Protein AF-S6SJJ5-F1 (afdb_monomer_lite)

Secondary structure (DSSP, 8-state):
-----PPPP-----TT-EEEEEEE--TTS-EEEEEEE----

Sequence (41 aa):
NATVGAPLDLGDLKAGERYSVLLVPSATGPRLLSATDTLSN

pLDDT: mean 87.01, std 10.34, range [55.88, 94.81]

Radius of gyration: 13.77 Å; chains: 1; bounding box: 25×23×38 Å

Foldseek 3Di:
DDPDDDDDDPDDDDPPWDKDWDWDADPVGIDIDIDTDDDDD

Organism: NCBI:txid1194404

Structure (mmCIF, N/CA/C/O backbone):
data_AF-S6SJJ5-F1
#
_entry.id   AF-S6SJJ5-F1
#
loop_
_atom_site.group_PDB
_atom_site.id
_atom_site.type_symbol
_atom_site.label_atom_id
_atom_site.label_alt_id
_atom_site.label_comp_id
_atom_site.label_asym_id
_atom_site.label_entity_id
_atom_site.label_seq_id
_atom_site.pdbx_PDB_ins_code
_atom_site.Cartn_x
_atom_site.Cartn_y
_atom_site.Cartn_z
_atom_site.occupancy
_atom_site.B_iso_or_equiv
_atom_site.auth_seq_id
_atom_site.auth_comp_id
_atom_site.auth_asym_id
_atom_site.auth_atom_id
_atom_site.pdbx_PDB_model_num
ATOM 1 N N . ASN A 1 1 ? -11.242 -5.702 -24.069 1.00 55.88 1 ASN A N 1
ATOM 2 C CA . ASN A 1 1 ? -10.196 -6.236 -23.175 1.00 55.88 1 ASN A CA 1
ATOM 3 C C . ASN A 1 1 ? -9.346 -5.048 -22.755 1.00 55.88 1 ASN A C 1
ATOM 5 O O . ASN A 1 1 ? -8.784 -4.418 -23.640 1.00 55.88 1 ASN A O 1
ATOM 9 N N . ALA A 1 2 ? -9.397 -4.625 -21.491 1.00 64.56 2 ALA A N 1
ATOM 10 C CA . ALA A 1 2 ? -8.680 -3.429 -21.049 1.00 64.56 2 ALA A CA 1
ATOM 11 C C . ALA A 1 2 ? -7.239 -3.811 -20.693 1.00 64.56 2 ALA A C 1
ATOM 13 O O . ALA A 1 2 ? -7.032 -4.751 -19.930 1.00 64.56 2 ALA A O 1
ATOM 14 N N . THR A 1 3 ? -6.256 -3.102 -21.248 1.00 79.81 3 THR A N 1
ATOM 15 C CA . THR A 1 3 ? -4.835 -3.269 -20.912 1.00 79.81 3 THR A CA 1
ATOM 16 C C . THR A 1 3 ? -4.590 -2.721 -19.506 1.00 79.81 3 THR A C 1
ATOM 18 O O . THR A 1 3 ? -4.200 -1.568 -19.339 1.00 79.81 3 THR A O 1
ATOM 21 N N . VAL A 1 4 ? -4.902 -3.521 -18.487 1.00 84.25 4 VAL A N 1
ATOM 22 C CA . VAL A 1 4 ? -4.681 -3.177 -17.078 1.00 84.25 4 VAL A CA 1
ATOM 23 C C . VAL A 1 4 ? -3.336 -3.722 -16.600 1.00 84.25 4 VAL A C 1
ATOM 25 O O . VAL A 1 4 ? -2.872 -4.760 -17.072 1.00 84.25 4 VAL A O 1
ATOM 28 N N . GLY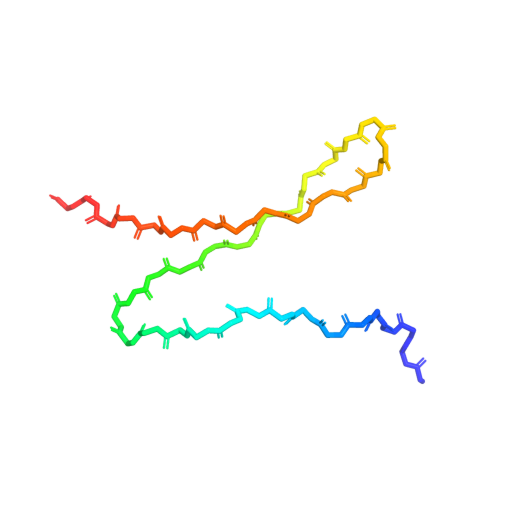 A 1 5 ? -2.694 -2.989 -15.688 1.00 84.50 5 GLY A N 1
ATOM 29 C CA . GLY A 1 5 ? -1.456 -3.416 -15.037 1.00 84.50 5 GLY A CA 1
ATOM 30 C C . GLY A 1 5 ? -1.680 -4.528 -14.008 1.00 84.50 5 GLY A C 1
ATOM 31 O O . GLY A 1 5 ? -2.805 -4.979 -13.787 1.00 84.50 5 GLY A O 1
ATOM 32 N N . ALA A 1 6 ? -0.593 -4.958 -13.363 1.00 89.38 6 ALA A N 1
ATOM 33 C CA . ALA A 1 6 ? -0.674 -5.900 -12.253 1.00 89.38 6 ALA A CA 1
ATOM 34 C C . ALA A 1 6 ? -1.481 -5.302 -11.078 1.00 89.38 6 ALA A C 1
ATOM 36 O O . ALA A 1 6 ? -1.428 -4.085 -10.867 1.00 89.38 6 ALA A O 1
ATOM 37 N N . PRO A 1 7 ? -2.209 -6.130 -10.308 1.00 89.44 7 PRO A N 1
ATOM 38 C CA . PRO A 1 7 ? -2.885 -5.683 -9.094 1.00 89.44 7 PRO A CA 1
ATOM 39 C C . PRO A 1 7 ? -1.913 -5.022 -8.111 1.00 89.44 7 PRO A C 1
ATOM 41 O O . PRO A 1 7 ? -0.783 -5.483 -7.945 1.00 89.44 7 PRO A O 1
ATOM 44 N N . LEU A 1 8 ? -2.368 -3.960 -7.444 1.00 90.00 8 LEU A N 1
ATOM 45 C CA . LEU A 1 8 ? -1.622 -3.340 -6.356 1.00 90.00 8 LEU A CA 1
ATOM 46 C C . LEU A 1 8 ? -1.864 -4.127 -5.068 1.00 90.00 8 LEU A C 1
ATOM 48 O O . LEU A 1 8 ? -3.001 -4.228 -4.612 1.00 90.00 8 LEU A O 1
ATOM 52 N N . ASP A 1 9 ? -0.791 -4.650 -4.489 1.00 91.75 9 ASP A N 1
ATOM 53 C CA . ASP A 1 9 ? -0.828 -5.233 -3.155 1.00 91.75 9 ASP A CA 1
ATOM 54 C C . ASP A 1 9 ? -0.861 -4.119 -2.099 1.00 91.75 9 ASP A C 1
ATOM 56 O O . ASP A 1 9 ? 0.012 -3.248 -2.069 1.00 91.75 9 ASP A O 1
ATOM 60 N N . LEU A 1 10 ? -1.896 -4.133 -1.260 1.00 91.00 10 LEU A N 1
ATOM 61 C CA . LEU A 1 10 ? -2.087 -3.180 -0.164 1.00 91.00 10 LEU A CA 1
ATOM 62 C C . LEU A 1 10 ? -1.667 -3.763 1.193 1.00 91.00 10 LEU A C 1
ATOM 64 O O . LEU A 1 10 ? -1.655 -3.029 2.180 1.00 91.00 10 LEU A O 1
ATOM 68 N N . GLY A 1 11 ? -1.326 -5.054 1.251 1.00 90.88 11 GLY A N 1
ATOM 69 C CA . GLY A 1 11 ? -1.098 -5.771 2.500 1.00 90.88 11 GLY A CA 1
ATOM 70 C C . GLY A 1 11 ? -2.347 -5.852 3.384 1.00 90.88 11 GLY A C 1
ATOM 71 O O . GLY A 1 11 ? -3.485 -5.792 2.910 1.00 90.88 11 GLY A O 1
ATOM 72 N N . ASP A 1 12 ? -2.126 -5.993 4.691 1.00 93.06 12 ASP A N 1
ATOM 73 C CA . ASP A 1 12 ? -3.193 -6.111 5.685 1.00 93.06 12 ASP A CA 1
ATOM 74 C C . ASP A 1 12 ? -3.739 -4.738 6.094 1.00 93.06 12 ASP A C 1
ATOM 76 O O . ASP A 1 12 ? -3.023 -3.901 6.647 1.00 93.06 12 ASP A O 1
ATOM 80 N N . LEU A 1 13 ? -5.039 -4.531 5.883 1.00 92.75 13 LEU A N 1
ATOM 81 C CA . LEU A 1 13 ? -5.741 -3.303 6.253 1.00 92.75 13 LEU A CA 1
ATOM 82 C C . LEU A 1 13 ? -6.596 -3.519 7.501 1.00 92.75 13 LEU A C 1
ATOM 84 O O . LEU A 1 13 ? -7.274 -4.540 7.643 1.00 92.75 13 LEU A O 1
ATOM 88 N N . LYS A 1 14 ? -6.609 -2.528 8.397 1.00 92.88 14 LYS A N 1
ATOM 89 C CA . LYS A 1 14 ? -7.369 -2.580 9.652 1.00 92.88 14 LYS A CA 1
ATOM 90 C C . LYS A 1 14 ? -8.606 -1.693 9.606 1.00 92.88 14 LYS A C 1
ATOM 92 O O . LYS A 1 14 ? -8.600 -0.599 9.045 1.00 92.88 14 LYS A O 1
ATOM 97 N N . ALA A 1 15 ? -9.678 -2.158 10.245 1.00 91.94 15 ALA A N 1
ATOM 98 C CA . ALA A 1 15 ? -10.903 -1.382 10.381 1.00 91.94 15 ALA A CA 1
ATOM 99 C C . ALA A 1 15 ? -10.650 -0.092 11.178 1.00 91.94 15 ALA A C 1
ATOM 101 O O . ALA A 1 15 ? -10.004 -0.115 12.223 1.00 91.94 15 ALA A O 1
ATOM 102 N N . GLY A 1 16 ? -11.188 1.025 10.688 1.00 90.25 16 GLY A N 1
ATOM 103 C CA . GLY A 1 16 ? -11.037 2.338 11.320 1.00 90.25 16 GLY A CA 1
ATOM 104 C C . GLY A 1 16 ? -9.745 3.083 10.967 1.00 90.25 16 GLY A C 1
ATOM 105 O O . GLY A 1 16 ? -9.659 4.273 11.260 1.00 90.25 16 GLY A O 1
ATOM 106 N N . GLU A 1 17 ? -8.778 2.444 10.300 1.00 91.75 17 GLU A N 1
ATOM 107 C CA . GLU A 1 17 ? -7.595 3.126 9.764 1.00 91.75 17 GLU A CA 1
ATOM 108 C C . GLU A 1 17 ? -7.879 3.710 8.370 1.00 91.75 17 GLU A C 1
ATOM 110 O O . GLU A 1 17 ? -8.718 3.210 7.614 1.00 91.75 17 GLU A O 1
ATOM 115 N N . ARG A 1 18 ? -7.189 4.805 8.028 1.00 92.44 18 ARG A N 1
ATOM 116 C CA . ARG A 1 18 ? -7.254 5.429 6.700 1.00 92.44 18 ARG A CA 1
ATOM 117 C C . ARG A 1 18 ? -5.899 5.296 6.023 1.00 92.44 18 ARG A C 1
ATOM 119 O O . ARG A 1 18 ? -4.879 5.683 6.590 1.00 92.44 18 ARG A O 1
ATOM 126 N N . TYR A 1 19 ? -5.917 4.771 4.804 1.00 93.06 19 TYR A N 1
AT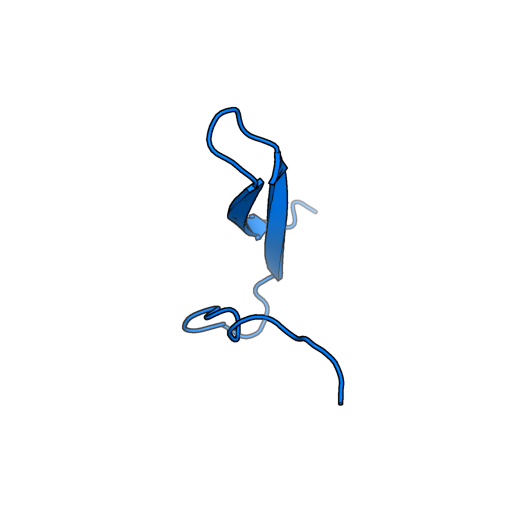OM 127 C CA . TYR A 1 19 ? -4.727 4.557 3.994 1.00 93.06 19 TYR A CA 1
ATOM 128 C C . TYR A 1 19 ? -4.852 5.325 2.683 1.00 93.06 19 TYR A C 1
ATOM 130 O O . TYR A 1 19 ? -5.918 5.342 2.065 1.00 93.06 19 TYR A O 1
ATOM 138 N N . SER A 1 20 ? -3.744 5.918 2.258 1.00 92.19 20 SER A N 1
ATOM 139 C CA . SER A 1 20 ? -3.628 6.699 1.033 1.00 92.19 20 SER A CA 1
ATOM 140 C C . SER A 1 20 ? -2.531 6.110 0.148 1.00 92.19 20 SER A C 1
ATOM 142 O O . SER A 1 20 ? -1.464 5.732 0.632 1.00 92.19 20 SER A O 1
ATOM 144 N N . VAL A 1 21 ? -2.785 6.042 -1.161 1.00 93.94 21 VAL A N 1
ATOM 145 C CA . VAL A 1 21 ? -1.796 5.643 -2.172 1.00 93.94 21 VAL A CA 1
ATOM 146 C C . VAL A 1 21 ? -1.559 6.819 -3.107 1.00 93.94 21 VAL A C 1
ATOM 148 O O . VAL A 1 21 ? -2.498 7.335 -3.712 1.00 93.94 21 VAL A O 1
ATOM 151 N N . LEU A 1 22 ? -0.303 7.239 -3.232 1.00 93.62 22 LEU A N 1
ATOM 152 C CA . LEU A 1 22 ? 0.094 8.376 -4.054 1.00 93.62 22 LEU A CA 1
ATOM 153 C C . LEU A 1 22 ? 0.979 7.908 -5.205 1.00 93.62 22 LEU A C 1
ATOM 155 O O . LEU A 1 22 ? 1.995 7.247 -4.996 1.00 93.62 22 LEU A O 1
ATOM 159 N N . LEU A 1 23 ? 0.612 8.306 -6.422 1.00 93.88 23 LEU A N 1
ATOM 160 C CA . LEU A 1 23 ? 1.459 8.162 -7.598 1.00 93.88 23 LEU A CA 1
ATOM 161 C C . LEU A 1 23 ? 2.273 9.441 -7.784 1.00 93.88 23 LEU A C 1
ATOM 163 O O . LEU A 1 23 ? 1.714 10.500 -8.065 1.00 93.88 23 LEU A O 1
ATOM 167 N N . VAL A 1 24 ? 3.592 9.338 -7.648 1.00 94.25 24 VAL A N 1
ATOM 168 C CA . VAL A 1 24 ? 4.498 10.487 -7.729 1.00 94.25 24 VAL A CA 1
ATOM 169 C C . VAL A 1 24 ? 5.462 10.309 -8.906 1.00 94.25 24 VAL A C 1
ATOM 171 O O . VAL A 1 24 ? 6.115 9.265 -9.010 1.00 94.25 24 VAL A O 1
ATOM 174 N N . PRO A 1 25 ? 5.590 11.299 -9.808 1.00 94.81 25 PRO A N 1
ATOM 175 C CA . PRO A 1 25 ? 6.625 11.290 -10.836 1.00 94.81 25 PRO A CA 1
ATOM 176 C C . PRO A 1 25 ? 8.031 11.282 -10.220 1.00 94.81 25 PRO A C 1
ATOM 178 O O . PRO A 1 25 ? 8.290 11.965 -9.233 1.00 94.81 25 PRO A O 1
ATOM 181 N N . SER A 1 26 ? 8.970 10.553 -10.823 1.00 94.12 26 SER A N 1
ATOM 182 C CA . SER A 1 26 ? 10.387 10.617 -10.451 1.00 94.12 26 SER A CA 1
ATOM 183 C C . SER A 1 26 ? 11.289 10.473 -11.676 1.00 94.12 26 SER A C 1
ATOM 185 O O . SER A 1 26 ? 10.851 9.997 -12.723 1.00 94.12 26 SER A O 1
ATOM 187 N N . ALA A 1 27 ? 12.570 10.827 -11.537 1.00 94.62 27 ALA A N 1
ATOM 188 C CA . ALA A 1 27 ? 13.556 10.744 -12.621 1.00 94.62 27 ALA A CA 1
ATOM 189 C C . ALA A 1 27 ? 13.763 9.321 -13.182 1.00 94.62 27 ALA A C 1
ATOM 191 O O . ALA A 1 27 ? 14.259 9.159 -14.289 1.00 94.62 27 ALA A O 1
ATOM 192 N N . THR A 1 28 ? 13.375 8.289 -12.428 1.00 93.75 28 THR A N 1
AT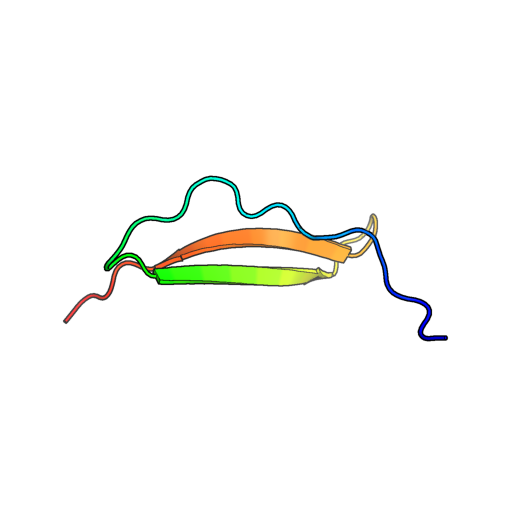OM 193 C CA . THR A 1 28 ? 13.504 6.867 -12.814 1.00 93.75 28 THR A CA 1
ATOM 194 C C . THR A 1 28 ? 12.162 6.235 -13.194 1.00 93.75 28 THR A C 1
ATOM 196 O O . THR A 1 28 ? 12.073 5.021 -13.342 1.00 93.75 28 THR A O 1
ATOM 199 N N . GLY A 1 29 ? 11.118 7.054 -13.348 1.00 91.25 29 GLY A N 1
ATOM 200 C CA . GLY A 1 29 ? 9.749 6.613 -13.604 1.00 91.25 29 GLY A CA 1
ATOM 201 C C . GLY A 1 29 ? 8.794 6.917 -12.444 1.00 91.25 29 GLY A C 1
ATOM 202 O O . GLY A 1 29 ? 9.218 7.408 -11.393 1.00 91.25 29 GLY A O 1
ATOM 203 N N . PRO A 1 30 ? 7.488 6.675 -12.628 1.00 92.81 30 PRO A N 1
ATOM 204 C CA . PRO A 1 30 ? 6.497 6.888 -11.582 1.00 92.81 30 PRO A CA 1
ATOM 205 C C . PRO A 1 30 ? 6.718 5.928 -10.407 1.00 92.81 30 PRO A C 1
ATOM 207 O O . PRO A 1 30 ? 7.069 4.764 -10.595 1.00 92.81 30 PRO A O 1
ATOM 210 N N . ARG A 1 31 ? 6.500 6.418 -9.187 1.00 92.31 31 ARG A N 1
ATOM 211 C CA . ARG A 1 31 ? 6.613 5.641 -7.948 1.00 92.31 31 ARG A CA 1
ATOM 212 C C . ARG A 1 31 ? 5.289 5.666 -7.203 1.00 92.31 31 ARG A C 1
ATOM 214 O O . ARG A 1 31 ? 4.638 6.706 -7.145 1.00 92.31 31 ARG A O 1
ATOM 221 N N . LEU A 1 32 ? 4.922 4.527 -6.630 1.00 92.75 32 LEU A N 1
ATOM 222 C CA . LEU A 1 32 ? 3.805 4.427 -5.699 1.00 92.75 32 LEU A CA 1
ATOM 223 C C . LEU A 1 32 ? 4.328 4.584 -4.275 1.00 92.75 32 LEU A C 1
ATOM 225 O O . LEU A 1 32 ? 5.315 3.949 -3.902 1.00 92.75 32 LEU A O 1
ATOM 229 N N . LEU A 1 33 ? 3.668 5.437 -3.504 1.00 91.81 33 LEU A N 1
ATOM 230 C CA . LEU A 1 33 ? 3.910 5.635 -2.082 1.00 91.81 33 LEU A CA 1
ATOM 231 C C . LEU A 1 33 ? 2.641 5.265 -1.318 1.00 91.81 33 LEU A C 1
ATOM 233 O O . LEU A 1 33 ? 1.547 5.646 -1.734 1.00 91.81 33 LEU A O 1
ATOM 237 N N . SER A 1 34 ? 2.803 4.577 -0.195 1.00 91.56 34 SER A N 1
ATOM 238 C CA . SER A 1 34 ? 1.715 4.271 0.733 1.00 91.56 34 SER A CA 1
ATOM 239 C C . SER A 1 34 ? 1.855 5.144 1.976 1.00 91.56 34 SER A C 1
ATOM 241 O O . SER A 1 34 ? 2.961 5.310 2.492 1.00 91.56 34 SER A O 1
ATOM 243 N N . ALA A 1 35 ? 0.746 5.698 2.454 1.00 86.12 35 ALA A N 1
ATOM 244 C CA . ALA A 1 35 ? 0.689 6.517 3.659 1.00 86.12 35 ALA A CA 1
ATOM 245 C C . ALA A 1 35 ? -0.482 6.088 4.550 1.00 86.12 35 ALA A C 1
ATOM 247 O O . ALA A 1 35 ? -1.534 5.683 4.054 1.00 86.12 35 ALA A O 1
ATOM 248 N N . THR A 1 36 ? -0.297 6.206 5.864 1.00 86.25 36 THR A N 1
ATOM 249 C CA . THR A 1 36 ? -1.367 6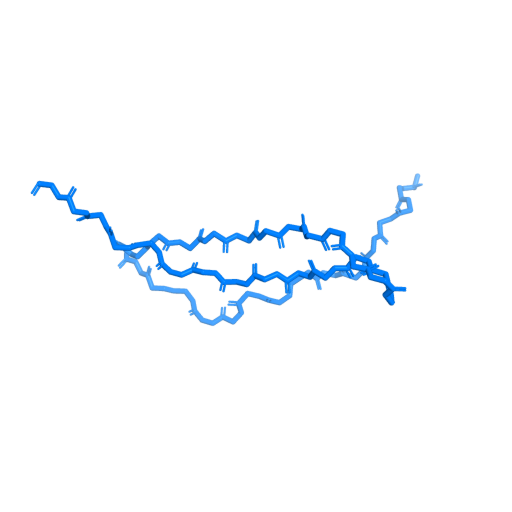.057 6.856 1.00 86.25 36 THR A CA 1
ATOM 250 C C . THR A 1 36 ? -1.707 7.440 7.383 1.00 86.25 36 THR A C 1
ATOM 252 O O . THR A 1 36 ? -0.838 8.128 7.918 1.00 86.25 36 THR A O 1
ATOM 255 N N . ASP A 1 37 ? -2.962 7.849 7.226 1.00 82.69 37 ASP A N 1
ATOM 256 C CA . ASP A 1 37 ? -3.414 9.169 7.652 1.00 82.69 37 ASP A CA 1
ATOM 257 C C . ASP A 1 37 ? -3.895 9.118 9.103 1.00 82.69 37 ASP A C 1
ATOM 259 O O . ASP A 1 37 ? -4.857 8.423 9.441 1.00 82.69 37 ASP A O 1
ATOM 263 N N . THR A 1 38 ? -3.259 9.901 9.973 1.00 76.31 38 THR A N 1
ATOM 264 C CA . THR A 1 38 ? -3.787 10.185 11.310 1.00 76.31 38 THR A CA 1
ATOM 265 C C . THR A 1 38 ? -4.739 11.368 11.221 1.00 76.31 38 THR A C 1
ATOM 267 O O . THR A 1 38 ? -4.313 12.497 10.974 1.00 76.31 38 THR A O 1
ATOM 270 N N . LEU A 1 39 ? -6.035 11.120 11.420 1.00 67.94 39 LEU A N 1
ATOM 271 C CA . LEU A 1 39 ? -7.026 12.186 11.525 1.00 67.94 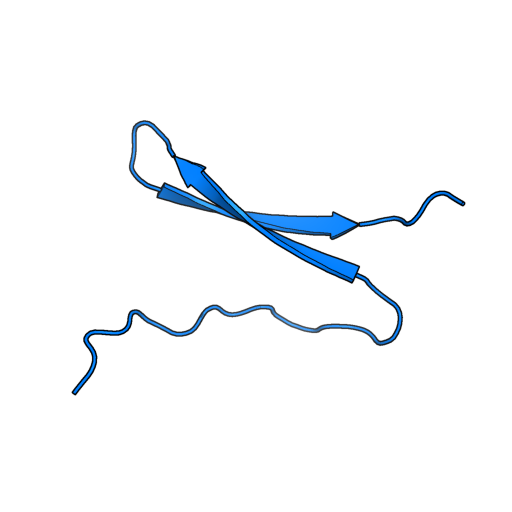39 LEU A CA 1
ATOM 272 C C . LEU A 1 39 ? -6.793 12.966 12.830 1.00 67.94 39 LEU A C 1
ATOM 274 O O . LEU A 1 39 ? -7.175 12.505 13.903 1.00 67.94 39 LEU A O 1
ATOM 278 N N . SER A 1 40 ? -6.168 14.137 12.738 1.00 64.56 40 SER A N 1
ATOM 279 C CA . SER A 1 40 ? -6.129 15.100 13.841 1.00 64.56 40 SER A CA 1
ATOM 280 C C . SER A 1 40 ? -7.440 15.885 13.838 1.00 64.56 40 SER A C 1
ATOM 282 O O . SER A 1 40 ? -7.680 16.661 12.914 1.00 64.56 40 SER A O 1
ATOM 284 N N . ASN A 1 41 ? -8.298 15.633 14.827 1.00 56.22 41 ASN A N 1
ATOM 285 C CA . ASN A 1 41 ? -9.526 16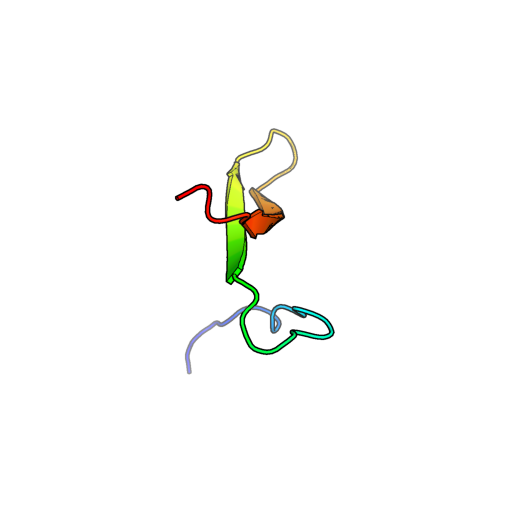.392 15.081 1.00 56.22 41 ASN A CA 1
ATOM 286 C C . ASN A 1 41 ? -9.281 17.491 16.115 1.00 56.22 41 ASN A C 1
ATOM 288 O O . ASN A 1 41 ? -8.553 17.199 17.091 1.00 56.22 41 ASN A O 1
#